Protein AF-A0AAN6RSW6-F1 (afdb_monomer_lite)

Radius of gyration: 13.01 Å; chains: 1; bounding box: 28×35×35 Å

Foldseek 3Di:
DDDDDPLPPPQPDDQDAQQDDKDAAAVPDWLCNLCVVLPVHPSVVQCVNPVQLPPSGSVRVDHRHIGGRDGHD

Sequence (73 aa):
MSTVPSNGVTTPTPTQTGMVGNYKINPGDTCNTVTFYNGPILTEYFVQWNTGVGGMECRSLQAGTYACVGIAG

pLDDT: mean 73.01, std 15.8, range [36.5, 88.38]

Organism: NCBI:txid2831512

Structure (mmCIF, N/CA/C/O backbone):
data_AF-A0AAN6RSW6-F1
#
_entry.id   AF-A0AAN6RSW6-F1
#
loop_
_atom_site.group_PDB
_atom_site.id
_atom_site.type_symbol
_atom_site.label_atom_id
_atom_site.label_alt_id
_atom_site.label_comp_id
_atom_site.label_asym_id
_atom_site.label_entity_id
_atom_site.label_seq_id
_atom_site.pdbx_PDB_ins_code
_atom_site.Cartn_x
_atom_site.Cartn_y
_atom_site.Cartn_z
_atom_site.occupancy
_atom_site.B_iso_or_equiv
_atom_site.auth_seq_id
_atom_site.auth_comp_id
_atom_site.auth_asym_id
_atom_site.auth_atom_id
_atom_site.pdbx_PDB_model_num
ATOM 1 N N . MET A 1 1 ? -20.794 -25.117 20.999 1.00 36.50 1 MET A N 1
ATOM 2 C CA . MET A 1 1 ? -19.319 -25.105 20.887 1.00 36.50 1 MET A CA 1
ATOM 3 C C . MET A 1 1 ? -18.937 -24.178 19.735 1.00 36.50 1 MET A C 1
ATOM 5 O O . MET A 1 1 ? -19.564 -24.302 18.696 1.00 36.50 1 MET A O 1
ATOM 9 N N . SER A 1 2 ? -17.966 -23.280 19.972 1.00 43.50 2 SER A N 1
ATOM 10 C CA . SER A 1 2 ? -17.064 -22.595 19.009 1.00 43.50 2 SER A CA 1
ATOM 11 C C . SER A 1 2 ? -17.678 -21.651 17.952 1.00 43.50 2 SER A C 1
ATOM 13 O O . SER A 1 2 ? -18.346 -22.094 17.031 1.00 43.50 2 SER A O 1
ATOM 15 N N . THR A 1 3 ? -17.660 -20.324 18.157 1.00 54.38 3 THR A N 1
ATOM 16 C CA . THR A 1 3 ? -16.611 -19.309 17.836 1.00 54.38 3 THR A CA 1
ATOM 17 C C . THR A 1 3 ? -16.440 -18.983 16.350 1.00 54.38 3 THR A C 1
ATOM 19 O O . THR A 1 3 ? -15.816 -19.756 15.636 1.00 54.38 3 THR A O 1
ATOM 22 N N . VAL A 1 4 ? -16.837 -17.768 15.951 1.00 47.50 4 VAL A N 1
ATOM 23 C CA . VAL A 1 4 ? -15.975 -16.809 15.226 1.00 47.50 4 VAL A CA 1
ATOM 24 C C . VAL A 1 4 ? -16.600 -15.406 15.318 1.00 47.50 4 VAL A C 1
ATOM 26 O O . VAL A 1 4 ? -17.739 -15.233 14.889 1.00 47.50 4 VAL A O 1
ATOM 29 N N . PRO A 1 5 ? -15.908 -14.389 15.867 1.00 43.12 5 PRO A N 1
ATOM 30 C CA . PRO A 1 5 ? -16.345 -13.011 15.721 1.00 43.12 5 PRO A CA 1
ATOM 31 C C . PRO A 1 5 ? -16.125 -12.612 14.262 1.00 43.12 5 PRO A C 1
ATOM 33 O O . PRO A 1 5 ? -15.001 -12.588 13.759 1.00 43.12 5 PRO A O 1
ATOM 36 N N . SER A 1 6 ? -17.220 -12.335 13.568 1.00 43.12 6 SER A N 1
ATOM 37 C CA . SER A 1 6 ? -17.254 -11.835 12.202 1.00 43.12 6 SER A CA 1
ATOM 38 C C . SER A 1 6 ? -16.701 -10.407 12.132 1.00 43.12 6 SER A C 1
ATOM 40 O O . SER A 1 6 ? -17.448 -9.451 11.968 1.00 43.12 6 SER A O 1
ATOM 42 N N . ASN A 1 7 ? -15.376 -10.261 12.204 1.00 45.84 7 ASN A N 1
ATOM 43 C CA . ASN A 1 7 ? -14.657 -9.073 11.727 1.00 45.84 7 ASN A CA 1
ATOM 44 C C . ASN A 1 7 ? -14.392 -9.205 10.218 1.00 45.84 7 ASN A C 1
ATOM 46 O O . ASN A 1 7 ? -13.263 -9.075 9.738 1.00 45.84 7 ASN A O 1
ATOM 50 N N . GLY A 1 8 ? -15.451 -9.528 9.475 1.00 43.94 8 GLY A N 1
ATOM 51 C CA . GLY A 1 8 ? -15.450 -9.575 8.023 1.00 43.94 8 GLY A CA 1
ATOM 52 C C . GLY A 1 8 ? -15.504 -8.159 7.475 1.00 43.94 8 GLY A C 1
ATOM 53 O O . GLY A 1 8 ? -16.577 -7.666 7.147 1.00 43.94 8 GLY A O 1
ATOM 54 N N . VAL A 1 9 ? -14.349 -7.503 7.350 1.00 42.19 9 VAL A N 1
ATOM 55 C CA . VAL A 1 9 ? -14.213 -6.479 6.310 1.00 42.19 9 VAL A CA 1
ATOM 56 C C . VAL A 1 9 ? -14.139 -7.256 5.008 1.00 42.19 9 VAL A C 1
ATOM 58 O O . VAL A 1 9 ? -13.072 -7.688 4.579 1.00 42.19 9 VAL A O 1
ATOM 61 N N . THR A 1 10 ? -15.316 -7.549 4.462 1.00 43.84 10 THR A N 1
ATOM 62 C CA . THR A 1 10 ? -15.483 -8.138 3.143 1.00 43.84 10 THR A CA 1
ATOM 63 C C . THR A 1 10 ? -14.778 -7.214 2.165 1.00 43.84 10 THR A C 1
ATOM 65 O O . THR A 1 10 ? -15.185 -6.065 1.994 1.00 43.84 10 THR A O 1
ATOM 68 N N . THR A 1 11 ? -13.689 -7.686 1.562 1.00 49.31 11 THR A N 1
ATOM 69 C CA . THR A 1 11 ? -13.086 -7.021 0.409 1.00 49.31 11 THR A CA 1
ATOM 70 C C . THR A 1 11 ? -14.212 -6.773 -0.596 1.00 49.31 11 THR A C 1
ATOM 72 O O . THR A 1 11 ? -14.930 -7.733 -0.903 1.00 49.31 11 THR A O 1
ATOM 75 N N . PRO A 1 12 ? -14.442 -5.531 -1.061 1.00 49.50 12 PRO A N 1
ATOM 76 C CA . PRO A 1 12 ? -15.489 -5.282 -2.035 1.00 49.50 12 PRO A CA 1
ATOM 77 C C . PRO A 1 12 ? -15.167 -6.111 -3.275 1.00 49.50 12 PRO A C 1
ATOM 79 O O . PRO A 1 12 ? -14.185 -5.889 -3.976 1.00 49.50 12 PRO A O 1
ATOM 82 N N . THR A 1 13 ? -15.971 -7.145 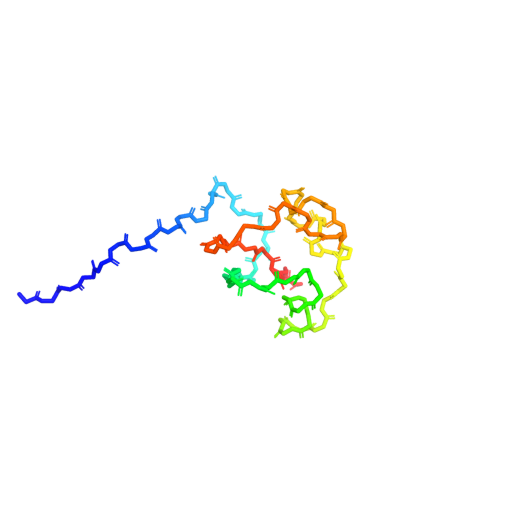-3.474 1.00 48.59 13 THR A N 1
ATOM 83 C CA . THR A 1 13 ? -15.985 -7.944 -4.688 1.00 48.59 13 THR A CA 1
ATOM 84 C C . THR A 1 13 ? -16.605 -7.064 -5.774 1.00 48.59 13 THR A C 1
ATOM 86 O O . THR A 1 13 ? -17.577 -6.357 -5.493 1.00 48.59 13 THR A O 1
ATOM 89 N N . PRO A 1 14 ? -16.070 -7.074 -7.003 1.00 52.31 14 PRO A N 1
ATOM 90 C CA . PRO A 1 14 ? -15.153 -8.068 -7.559 1.00 52.31 14 PRO A CA 1
ATOM 91 C C . PRO A 1 14 ? -13.664 -7.732 -7.357 1.00 52.31 14 PRO A C 1
ATOM 93 O O . PRO A 1 14 ? -13.207 -6.642 -7.686 1.00 52.31 14 PRO A O 1
ATOM 96 N N . THR A 1 15 ? -12.886 -8.706 -6.878 1.00 57.00 15 THR A N 1
ATOM 97 C CA . THR A 1 15 ? -11.430 -8.709 -7.075 1.00 57.00 15 THR A CA 1
ATOM 98 C C . THR A 1 15 ? -11.129 -8.882 -8.562 1.00 57.00 15 THR A C 1
ATOM 100 O O . THR A 1 15 ? -11.855 -9.569 -9.283 1.00 57.00 15 THR A O 1
ATOM 103 N N . GLN A 1 16 ? -10.065 -8.247 -9.043 1.00 52.88 16 GLN A N 1
ATOM 104 C CA . GLN A 1 16 ? -9.686 -8.346 -10.449 1.00 52.88 16 GLN A CA 1
ATOM 105 C C . GLN A 1 16 ? -9.107 -9.741 -10.729 1.00 52.88 16 GLN A C 1
ATOM 107 O O . GLN A 1 16 ? -8.330 -10.269 -9.929 1.00 52.88 16 GLN A O 1
ATOM 112 N N . 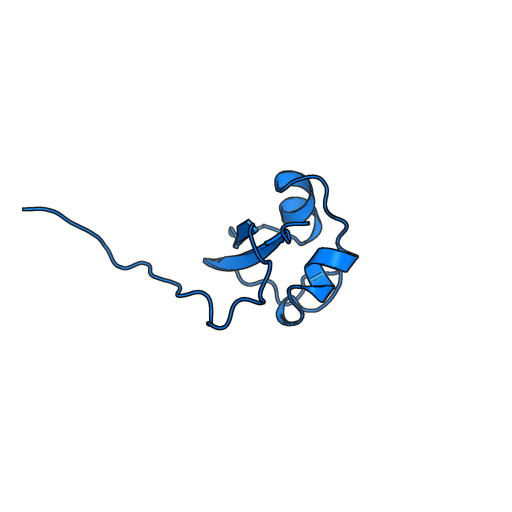THR A 1 17 ? -9.489 -10.354 -11.854 1.00 53.66 17 THR A N 1
ATOM 113 C CA . THR A 1 17 ? -8.933 -11.645 -12.286 1.00 53.66 17 THR A CA 1
ATOM 114 C C . THR A 1 17 ? -7.408 -11.563 -12.310 1.00 53.66 17 THR A C 1
ATOM 116 O O . THR A 1 17 ? -6.851 -10.645 -12.906 1.00 53.66 17 THR A O 1
ATOM 119 N N . GLY A 1 18 ? -6.743 -12.505 -11.639 1.00 56.41 18 GLY A N 1
ATOM 120 C CA . GLY A 1 18 ? -5.290 -12.519 -11.481 1.00 56.41 18 GLY A CA 1
ATOM 121 C C . GLY A 1 18 ? -4.793 -11.989 -10.136 1.00 56.41 18 GLY A C 1
ATOM 122 O O . GLY A 1 18 ? -3.634 -12.215 -9.831 1.00 56.41 18 GLY A O 1
ATOM 123 N N . MET A 1 19 ? -5.617 -11.362 -9.288 1.00 64.50 19 MET A N 1
ATOM 124 C CA . MET A 1 19 ? -5.186 -10.971 -7.936 1.00 64.50 19 MET A CA 1
ATOM 125 C C . MET A 1 19 ? -4.926 -12.204 -7.055 1.00 64.50 19 MET A C 1
ATOM 127 O O . MET A 1 19 ? -5.840 -12.980 -6.776 1.00 64.50 19 MET A O 1
ATOM 131 N N . VAL A 1 20 ? -3.686 -12.362 -6.589 1.00 66.12 20 VAL A N 1
ATOM 132 C CA . VAL A 1 20 ? -3.261 -13.457 -5.689 1.00 66.12 20 VAL A CA 1
ATOM 133 C C . VAL A 1 20 ? -2.837 -12.973 -4.309 1.00 66.12 20 VAL A C 1
ATOM 135 O O . VAL A 1 20 ? -2.857 -13.758 -3.365 1.00 66.12 20 VAL A O 1
ATOM 138 N N . GLY A 1 21 ? -2.488 -11.692 -4.166 1.00 71.06 21 GLY A N 1
ATOM 139 C CA . GLY A 1 21 ? -2.061 -11.112 -2.896 1.00 71.06 21 GLY A CA 1
ATOM 140 C C . GLY A 1 21 ? -3.066 -10.097 -2.365 1.00 71.06 21 GLY A C 1
ATOM 141 O O . GLY A 1 21 ? -3.287 -9.067 -2.997 1.00 71.06 21 GLY A O 1
ATOM 142 N N . ASN A 1 22 ? -3.617 -10.349 -1.176 1.00 76.50 22 ASN A N 1
ATOM 143 C CA . ASN A 1 22 ? -4.421 -9.379 -0.431 1.00 76.50 22 ASN A CA 1
ATOM 144 C C . ASN A 1 22 ? -3.743 -9.100 0.909 1.00 76.50 22 ASN A C 1
ATOM 146 O O . ASN A 1 22 ? -3.528 -10.023 1.696 1.00 76.50 22 ASN A O 1
ATOM 150 N N . TYR A 1 23 ? -3.447 -7.836 1.187 1.00 82.62 23 TYR A N 1
ATOM 151 C CA . TYR A 1 23 ? -2.849 -7.404 2.444 1.00 82.62 23 TYR A CA 1
ATOM 152 C C . TYR A 1 23 ? -3.828 -6.518 3.212 1.00 82.62 23 TYR A C 1
ATOM 154 O O . TYR A 1 23 ? -4.456 -5.627 2.639 1.00 82.62 23 TYR A O 1
ATOM 162 N N . LYS A 1 24 ? -3.968 -6.762 4.517 1.00 84.62 24 LYS A N 1
ATOM 163 C CA . LYS A 1 24 ? -4.803 -5.938 5.392 1.00 84.62 24 LYS A CA 1
ATOM 164 C C . LYS A 1 24 ? -3.998 -4.749 5.896 1.00 84.62 24 LYS A C 1
ATOM 166 O O . LYS A 1 24 ? -3.014 -4.938 6.602 1.00 84.62 24 LYS A O 1
ATOM 171 N N . ILE A 1 25 ? -4.463 -3.545 5.588 1.00 85.00 25 ILE A N 1
ATOM 172 C CA . ILE A 1 25 ? -3.856 -2.300 6.050 1.00 85.00 25 ILE A CA 1
ATOM 173 C C . ILE A 1 25 ? -3.978 -2.213 7.570 1.00 85.00 25 ILE A C 1
ATOM 175 O O . ILE A 1 25 ? -5.086 -2.196 8.117 1.00 85.00 25 ILE A O 1
ATOM 179 N N . ASN A 1 26 ? -2.845 -2.118 8.253 1.00 84.12 26 ASN A N 1
ATOM 180 C CA . ASN A 1 26 ? -2.790 -1.863 9.682 1.00 84.12 26 ASN A CA 1
ATOM 181 C C . ASN A 1 26 ? -2.761 -0.352 9.968 1.00 84.12 26 ASN A C 1
ATOM 183 O O . ASN A 1 26 ? -2.372 0.448 9.115 1.00 84.12 26 ASN A O 1
ATOM 187 N N . PRO A 1 27 ? -3.180 0.085 11.166 1.00 83.56 27 PRO A N 1
ATOM 188 C CA . PRO A 1 27 ? -3.018 1.475 11.576 1.00 83.56 27 PRO A CA 1
ATOM 189 C C . PRO A 1 27 ? -1.540 1.885 11.511 1.00 83.56 27 PRO A C 1
ATOM 191 O O . PRO A 1 27 ? -0.700 1.256 12.147 1.00 83.56 27 PRO A O 1
ATOM 194 N N . GLY A 1 28 ? -1.234 2.940 10.752 1.00 84.81 28 GLY A N 1
ATOM 195 C CA . GLY A 1 28 ? 0.138 3.413 10.535 1.00 84.81 28 GLY A CA 1
ATOM 196 C C . GLY A 1 28 ? 0.829 2.835 9.297 1.00 84.81 28 GLY A C 1
ATOM 197 O O . GLY A 1 28 ? 1.919 3.298 8.960 1.00 84.81 28 GLY A O 1
ATOM 198 N N . ASP A 1 29 ? 0.197 1.893 8.590 1.00 86.50 29 ASP A N 1
ATOM 199 C CA . ASP A 1 29 ? 0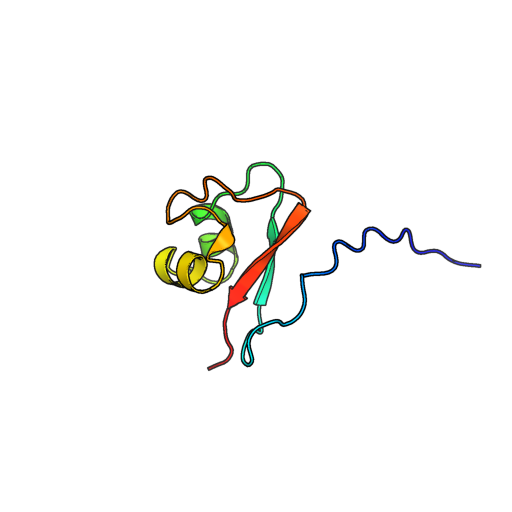.686 1.456 7.286 1.00 86.50 29 ASP A CA 1
ATOM 200 C C . ASP A 1 29 ? 0.587 2.587 6.255 1.00 86.50 29 ASP A C 1
ATOM 202 O O . ASP A 1 29 ? -0.283 3.459 6.283 1.00 86.50 29 ASP A O 1
ATOM 206 N N . THR A 1 30 ? 1.510 2.536 5.308 1.00 86.50 30 THR A N 1
ATOM 207 C CA . THR A 1 30 ? 1.659 3.460 4.187 1.00 86.50 30 THR A CA 1
ATOM 208 C C . THR A 1 30 ? 1.852 2.657 2.908 1.00 86.50 30 THR A C 1
ATOM 210 O O . THR A 1 30 ? 2.262 1.499 2.959 1.00 86.50 30 THR A O 1
ATOM 213 N N . CYS A 1 31 ? 1.637 3.274 1.743 1.00 84.38 31 CYS A N 1
ATOM 214 C CA . CYS A 1 31 ? 1.919 2.644 0.445 1.00 84.38 31 CYS A CA 1
ATOM 215 C C . CYS A 1 31 ? 3.296 1.966 0.424 1.00 84.38 31 CYS A C 1
ATOM 217 O O . CYS A 1 31 ? 3.432 0.837 -0.034 1.00 84.38 31 CYS A O 1
ATOM 219 N N . ASN A 1 32 ? 4.311 2.643 0.964 1.00 86.50 32 ASN A N 1
ATOM 220 C CA . ASN A 1 32 ? 5.691 2.173 0.945 1.00 86.50 32 ASN A CA 1
ATOM 221 C C . ASN A 1 32 ? 5.905 0.963 1.869 1.00 86.50 32 ASN A C 1
ATOM 223 O O . ASN A 1 32 ? 6.473 -0.040 1.461 1.00 86.50 32 ASN A O 1
ATOM 227 N N . THR A 1 33 ? 5.382 1.007 3.097 1.00 88.38 33 THR A N 1
ATOM 228 C CA . THR A 1 33 ? 5.505 -0.133 4.024 1.00 88.38 33 THR A CA 1
ATOM 229 C C . THR A 1 33 ? 4.764 -1.359 3.496 1.00 88.38 33 TH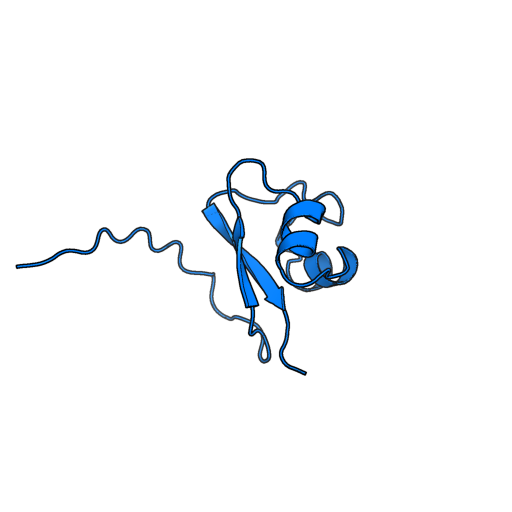R A C 1
ATOM 231 O O . THR A 1 33 ? 5.346 -2.439 3.430 1.00 88.38 33 THR A O 1
ATOM 234 N N . VAL A 1 34 ? 3.528 -1.190 3.022 1.00 85.25 34 VAL A N 1
ATOM 235 C CA . VAL A 1 34 ? 2.719 -2.280 2.452 1.00 85.25 34 VAL A CA 1
ATOM 236 C C . VAL A 1 34 ? 3.433 -2.931 1.269 1.00 85.25 34 VAL A C 1
ATOM 238 O O . VAL A 1 34 ? 3.553 -4.153 1.211 1.00 85.25 34 VAL A O 1
ATOM 241 N N . THR A 1 35 ? 3.939 -2.133 0.333 1.00 84.75 35 THR A N 1
ATOM 242 C CA . THR A 1 35 ? 4.615 -2.653 -0.862 1.00 84.75 35 THR A CA 1
ATOM 243 C C . THR A 1 35 ? 5.973 -3.280 -0.564 1.00 84.75 35 THR A C 1
ATOM 245 O O . THR A 1 35 ? 6.318 -4.294 -1.173 1.00 84.75 35 THR A O 1
ATOM 248 N N . PHE A 1 36 ? 6.708 -2.738 0.407 1.00 85.06 36 PHE A N 1
ATOM 249 C CA . PHE A 1 36 ? 7.975 -3.290 0.876 1.00 85.06 36 PHE A CA 1
ATOM 250 C C . PHE A 1 36 ? 7.796 -4.665 1.534 1.00 85.06 36 PHE A C 1
ATOM 252 O O . PHE A 1 36 ? 8.532 -5.599 1.218 1.00 85.06 36 PHE A O 1
ATOM 259 N N . TYR A 1 37 ? 6.796 -4.820 2.408 1.00 82.00 37 TYR A N 1
ATOM 260 C CA . TYR A 1 37 ? 6.560 -6.079 3.122 1.00 82.00 37 TYR A CA 1
ATOM 261 C C . TYR A 1 37 ? 5.981 -7.199 2.244 1.00 82.00 37 TYR A C 1
ATOM 263 O O . TYR A 1 37 ? 6.117 -8.367 2.600 1.00 82.00 37 TYR A O 1
ATOM 271 N N . ASN A 1 38 ? 5.362 -6.876 1.103 1.00 79.50 38 ASN A N 1
ATOM 272 C CA . ASN A 1 38 ? 4.665 -7.854 0.256 1.00 79.50 38 ASN A CA 1
ATOM 273 C C . ASN A 1 38 ? 5.428 -8.273 -1.016 1.00 79.50 38 ASN A C 1
ATOM 275 O O . ASN A 1 38 ? 4.827 -8.852 -1.916 1.00 79.50 38 ASN A O 1
ATOM 279 N N . GLY A 1 39 ? 6.742 -8.035 -1.100 1.00 70.81 39 GLY A N 1
ATOM 280 C CA . GLY A 1 39 ? 7.556 -8.511 -2.229 1.00 70.81 39 GLY A CA 1
ATOM 281 C C . GLY A 1 39 ? 8.154 -7.382 -3.072 1.00 70.81 39 GLY A C 1
ATOM 282 O O . GLY A 1 39 ? 8.033 -7.422 -4.292 1.00 70.81 39 GLY A O 1
ATOM 283 N N . PRO A 1 40 ? 8.837 -6.419 -2.426 1.00 78.38 40 PRO A N 1
ATOM 284 C CA . PRO A 1 40 ? 9.193 -5.087 -2.950 1.00 78.38 40 PRO A CA 1
ATOM 285 C C . PRO A 1 40 ? 8.453 -4.649 -4.221 1.00 78.38 40 PRO A C 1
ATOM 287 O O . PRO A 1 40 ? 9.028 -4.524 -5.303 1.00 78.38 40 PRO A O 1
ATOM 290 N N . ILE A 1 41 ? 7.150 -4.423 -4.090 1.00 84.31 41 ILE A N 1
ATOM 291 C CA . ILE A 1 41 ? 6.310 -3.980 -5.205 1.00 84.31 41 ILE A CA 1
ATOM 292 C C . ILE A 1 41 ? 6.574 -2.487 -5.435 1.00 84.31 41 ILE A C 1
ATOM 294 O O . ILE A 1 41 ? 6.788 -1.733 -4.490 1.00 84.31 41 ILE A O 1
ATOM 298 N N . LEU A 1 42 ? 6.530 -2.014 -6.679 1.00 86.06 42 LEU A N 1
ATOM 299 C CA . LEU A 1 42 ? 6.537 -0.569 -6.914 1.00 86.06 42 LEU A CA 1
ATOM 300 C C . LEU A 1 42 ? 5.202 0.034 -6.465 1.00 86.06 42 LEU A C 1
ATOM 302 O O . LEU A 1 42 ? 4.133 -0.455 -6.839 1.00 86.06 42 LEU A O 1
ATOM 306 N N . THR A 1 43 ? 5.257 1.143 -5.726 1.00 85.19 43 THR A N 1
ATOM 307 C CA . THR A 1 43 ? 4.067 1.905 -5.310 1.00 85.19 43 THR A CA 1
ATOM 308 C C . THR A 1 43 ? 3.158 2.244 -6.491 1.00 85.19 43 THR A C 1
ATOM 310 O O . THR A 1 43 ? 1.941 2.231 -6.349 1.00 85.19 43 THR A O 1
ATOM 313 N N . GLU A 1 44 ? 3.723 2.481 -7.675 1.00 86.56 44 GLU A N 1
ATOM 314 C CA . GLU A 1 44 ? 2.974 2.680 -8.921 1.00 86.56 44 GLU A CA 1
ATOM 315 C C . GLU A 1 44 ? 2.007 1.538 -9.229 1.00 86.56 44 GLU A C 1
ATOM 317 O O . GLU A 1 44 ? 0.830 1.786 -9.489 1.00 86.56 44 GLU A O 1
ATOM 322 N N . TYR A 1 45 ? 2.477 0.291 -9.148 1.00 85.19 45 TYR A N 1
ATOM 323 C CA . TYR A 1 45 ? 1.633 -0.879 -9.373 1.00 85.19 45 TYR A CA 1
ATOM 324 C C . TYR A 1 45 ? 0.581 -1.014 -8.280 1.00 85.19 45 TYR A C 1
ATOM 326 O O . TYR A 1 45 ? -0.590 -1.226 -8.575 1.00 85.19 45 TYR A O 1
ATOM 334 N N . PHE A 1 46 ? 0.966 -0.799 -7.023 1.00 85.62 46 PHE A N 1
ATOM 335 C CA . PHE A 1 46 ? 0.028 -0.845 -5.906 1.00 85.62 46 PHE A CA 1
ATOM 336 C C . PHE A 1 46 ? -1.108 0.179 -6.044 1.00 85.62 46 PHE A C 1
ATOM 338 O O . PHE A 1 46 ? -2.269 -0.156 -5.816 1.00 85.62 46 PHE A O 1
ATOM 345 N N . VAL A 1 47 ? -0.803 1.408 -6.459 1.00 86.50 47 VAL A N 1
ATOM 346 C CA . VAL A 1 47 ? -1.801 2.469 -6.673 1.00 86.50 47 VAL A CA 1
ATOM 347 C C . VAL A 1 47 ? -2.638 2.210 -7.924 1.00 86.50 47 VAL A C 1
ATOM 349 O O . VAL A 1 47 ? -3.832 2.506 -7.917 1.00 86.50 47 VAL A O 1
ATOM 352 N N . GLN A 1 48 ? -2.057 1.628 -8.979 1.00 84.62 48 GLN A N 1
ATOM 353 C CA . GLN A 1 48 ? -2.831 1.174 -10.140 1.00 84.62 48 GLN A CA 1
ATOM 354 C C . GLN A 1 48 ? -3.837 0.086 -9.756 1.00 84.62 48 GLN A C 1
ATOM 356 O O . GLN A 1 48 ? -4.982 0.131 -10.199 1.00 84.62 48 GLN A O 1
ATOM 361 N N . TRP A 1 49 ? -3.432 -0.871 -8.919 1.00 82.75 49 TRP A N 1
ATOM 362 C CA . TRP A 1 49 ? -4.307 -1.951 -8.457 1.00 82.75 49 TRP A CA 1
ATOM 363 C C . TRP A 1 49 ? -5.334 -1.475 -7.428 1.00 82.75 49 TRP A C 1
ATOM 365 O O . TRP A 1 49 ? -6.410 -2.058 -7.321 1.00 82.75 49 TRP A O 1
ATOM 375 N N . ASN A 1 50 ? -5.023 -0.412 -6.683 1.00 82.06 50 ASN A N 1
ATOM 376 C CA . ASN A 1 50 ? -5.872 0.132 -5.632 1.00 82.06 50 ASN A CA 1
ATOM 377 C C . ASN A 1 50 ? -6.108 1.631 -5.850 1.00 82.06 50 ASN A C 1
ATOM 379 O O . ASN A 1 50 ? -5.631 2.471 -5.091 1.00 82.06 50 ASN A O 1
ATOM 383 N N . THR A 1 51 ? -6.892 1.989 -6.865 1.00 80.62 51 THR A N 1
ATOM 384 C CA . THR A 1 51 ? -7.175 3.399 -7.210 1.00 80.62 51 THR A CA 1
ATOM 385 C C . THR A 1 51 ? -7.801 4.204 -6.060 1.00 80.62 51 THR A C 1
ATOM 387 O O . THR A 1 51 ? -7.660 5.426 -6.005 1.00 80.62 51 THR A O 1
ATOM 390 N N . GLY A 1 52 ? -8.433 3.528 -5.094 1.00 82.69 52 GLY A N 1
ATOM 391 C CA . GLY A 1 52 ? -9.019 4.127 -3.894 1.00 82.69 52 GLY A CA 1
ATOM 392 C C . GLY A 1 52 ? -8.026 4.559 -2.808 1.00 82.69 52 GLY A C 1
ATOM 393 O O . GLY A 1 52 ? -8.446 5.210 -1.856 1.00 82.69 52 GLY A O 1
ATOM 394 N N . VAL A 1 53 ? -6.726 4.252 -2.920 1.00 85.62 53 VAL A N 1
ATOM 395 C CA . VAL A 1 53 ? -5.743 4.604 -1.869 1.00 85.62 53 VAL A CA 1
ATOM 396 C C . VAL A 1 53 ? -5.349 6.081 -1.874 1.00 85.62 53 VAL A C 1
ATOM 398 O O . VAL A 1 53 ? -4.661 6.528 -0.964 1.00 85.62 53 VAL A O 1
ATOM 401 N N . GLY A 1 54 ? -5.801 6.875 -2.848 1.00 83.38 54 GLY A N 1
ATOM 402 C CA . GLY A 1 54 ? -5.533 8.318 -2.889 1.00 83.38 54 GLY A CA 1
ATOM 403 C C . GLY A 1 54 ? -4.166 8.680 -3.481 1.00 83.38 54 GLY A C 1
ATOM 404 O O . GLY A 1 54 ? -3.557 9.668 -3.066 1.00 83.38 54 GLY A O 1
ATOM 405 N N . GLY A 1 55 ? -3.689 7.886 -4.447 1.00 84.19 55 GLY A N 1
ATOM 406 C CA . GLY A 1 55 ? -2.440 8.115 -5.185 1.00 84.19 55 GLY A CA 1
ATOM 407 C C . GLY A 1 55 ? -1.198 7.503 -4.525 1.00 84.19 55 GLY A C 1
ATOM 408 O O . GLY A 1 55 ? -1.308 6.780 -3.540 1.00 84.19 55 GLY A O 1
ATOM 409 N N . MET A 1 56 ? -0.005 7.822 -5.049 1.00 84.94 56 MET A N 1
ATOM 410 C CA . MET A 1 56 ? 1.307 7.378 -4.514 1.00 84.94 56 MET A CA 1
ATOM 411 C C . MET A 1 56 ? 1.516 7.682 -3.035 1.00 84.94 56 MET A C 1
ATOM 413 O O . MET A 1 56 ? 2.223 6.962 -2.338 1.00 84.94 56 MET A O 1
ATOM 417 N N . GLU A 1 57 ? 0.849 8.722 -2.558 1.00 82.38 57 GLU A N 1
ATOM 418 C CA . GLU A 1 57 ? 0.913 9.174 -1.178 1.00 82.38 57 GLU A CA 1
ATOM 419 C C . GLU A 1 57 ? 0.019 8.350 -0.239 1.00 82.38 57 GLU A C 1
ATOM 421 O O . GLU A 1 57 ? 0.020 8.594 0.964 1.00 82.38 57 GLU A O 1
ATOM 426 N N . CYS A 1 58 ? -0.779 7.405 -0.755 1.00 84.50 58 CYS A N 1
ATOM 427 C CA . CYS A 1 58 ? -1.713 6.610 0.044 1.00 84.50 58 CYS A CA 1
ATOM 428 C C . CYS A 1 58 ? -2.638 7.456 0.952 1.00 84.50 58 CYS A C 1
ATOM 430 O O . CYS A 1 58 ? -3.019 7.033 2.042 1.00 84.50 58 CYS A O 1
ATOM 432 N N . ARG A 1 59 ? -3.013 8.671 0.524 1.00 84.00 59 ARG A N 1
ATOM 433 C CA . ARG A 1 59 ? -3.755 9.645 1.358 1.00 84.00 59 ARG A CA 1
ATOM 434 C C .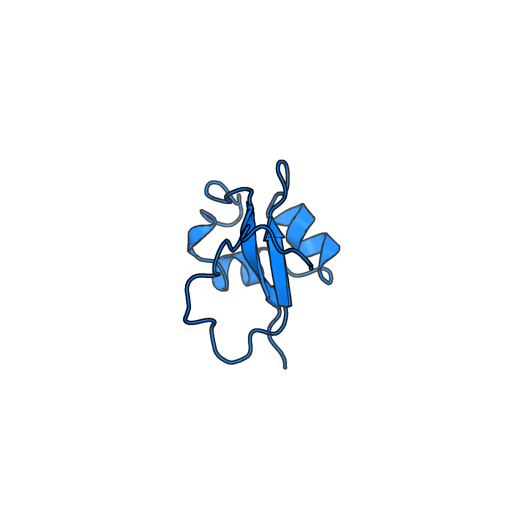 ARG A 1 59 ? -5.125 9.156 1.816 1.00 84.00 59 ARG A C 1
ATOM 436 O O . ARG A 1 59 ? -5.663 9.663 2.794 1.00 84.00 59 ARG A O 1
ATOM 443 N N . SER A 1 60 ? -5.696 8.211 1.085 1.00 85.88 60 SER A N 1
ATOM 444 C CA . SER A 1 60 ? -7.001 7.615 1.356 1.00 85.88 60 SER A CA 1
ATOM 445 C C . SER A 1 60 ? -6.876 6.148 1.767 1.00 85.88 60 SER A C 1
ATOM 447 O O . SER A 1 60 ? -7.863 5.417 1.733 1.00 85.88 60 SER A O 1
ATOM 449 N N . LEU A 1 61 ? -5.678 5.704 2.162 1.00 83.56 61 LEU A N 1
ATOM 450 C CA . LEU A 1 61 ? -5.455 4.365 2.685 1.00 83.56 61 LEU A CA 1
ATOM 451 C C . LEU A 1 61 ? -6.168 4.218 4.036 1.00 83.56 61 LEU A C 1
ATOM 453 O O . LEU A 1 61 ? -5.908 4.958 4.983 1.00 83.56 61 LEU A O 1
ATOM 457 N N . GLN A 1 62 ? -7.090 3.263 4.121 1.00 80.62 62 GLN A N 1
ATOM 458 C CA . GLN A 1 62 ? -7.916 3.071 5.308 1.00 80.62 62 GLN A CA 1
ATOM 459 C C . GLN A 1 62 ? -7.426 1.877 6.122 1.00 80.62 62 GLN A C 1
ATOM 461 O O . GLN A 1 62 ? -7.416 0.743 5.641 1.00 80.62 62 GLN A O 1
ATOM 466 N N . ALA A 1 63 ? -7.072 2.111 7.384 1.00 81.75 63 ALA A N 1
ATOM 467 C CA . ALA A 1 63 ? -6.750 1.033 8.309 1.00 81.75 63 ALA A CA 1
ATOM 468 C C . ALA A 1 63 ? -7.943 0.076 8.480 1.00 81.75 63 ALA A C 1
ATOM 470 O O . ALA A 1 63 ? -9.098 0.495 8.551 1.00 81.75 63 ALA A O 1
ATOM 471 N N . GLY A 1 64 ? -7.661 -1.223 8.541 1.00 77.12 64 GLY A N 1
ATOM 472 C CA . GLY A 1 64 ? -8.667 -2.278 8.614 1.00 77.12 64 GLY A CA 1
ATOM 473 C C . GLY A 1 64 ? -9.225 -2.718 7.260 1.00 77.12 64 GLY A C 1
ATOM 474 O O . GLY A 1 64 ? -9.921 -3.733 7.225 1.00 77.12 64 GLY A O 1
ATOM 475 N N . THR A 1 65 ? -8.897 -2.021 6.166 1.00 81.06 65 THR A N 1
ATOM 476 C CA . THR A 1 65 ? -9.275 -2.42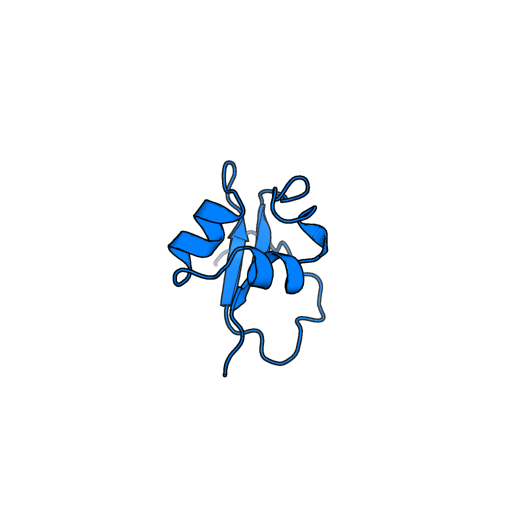4 4.802 1.00 81.06 65 THR A CA 1
ATOM 477 C C . THR A 1 65 ? -8.235 -3.342 4.169 1.00 81.06 65 THR A C 1
ATOM 479 O O . THR A 1 65 ? -7.109 -3.454 4.653 1.00 81.06 65 THR A O 1
ATOM 482 N N . TYR A 1 66 ? -8.625 -4.038 3.103 1.00 81.25 66 TYR A N 1
ATOM 483 C CA . TYR A 1 66 ? -7.725 -4.877 2.319 1.00 81.25 66 TYR A CA 1
ATOM 484 C C . TYR A 1 66 ? -7.300 -4.146 1.051 1.00 81.25 66 TYR A C 1
ATOM 486 O O . TYR A 1 66 ? -8.140 -3.559 0.372 1.00 81.25 66 TYR A O 1
ATOM 494 N N . ALA A 1 67 ? -6.015 -4.235 0.725 1.00 83.44 67 ALA A N 1
ATOM 495 C CA . ALA A 1 67 ? -5.448 -3.749 -0.520 1.00 83.44 67 ALA A CA 1
ATOM 496 C C . ALA A 1 67 ? -4.801 -4.900 -1.299 1.00 83.44 67 ALA A C 1
ATOM 498 O O . ALA A 1 67 ? -4.227 -5.827 -0.718 1.00 83.44 67 ALA A O 1
ATOM 499 N N . CYS A 1 68 ? -4.884 -4.827 -2.623 1.00 83.62 68 CYS A N 1
ATOM 500 C CA . CYS A 1 68 ? -4.206 -5.743 -3.523 1.00 83.62 68 CYS A CA 1
ATOM 501 C C . CYS A 1 68 ? -2.700 -5.480 -3.505 1.00 83.62 68 CYS A C 1
ATOM 503 O O . CYS A 1 68 ? -2.254 -4.351 -3.708 1.00 83.62 68 CYS A O 1
ATOM 505 N N . VAL A 1 69 ? -1.924 -6.534 -3.294 1.00 84.44 69 VAL A N 1
ATOM 506 C CA . VAL A 1 69 ? -0.457 -6.503 -3.247 1.00 84.44 69 VAL A CA 1
ATOM 507 C C . VAL A 1 69 ? 0.159 -7.503 -4.218 1.00 84.44 69 VAL A C 1
ATOM 509 O O . VAL A 1 69 ? 1.318 -7.867 -4.092 1.00 84.44 69 VAL A O 1
ATOM 512 N N . GLY A 1 70 ? -0.590 -7.985 -5.203 1.00 78.25 70 GLY A N 1
ATOM 513 C CA . GLY A 1 70 ? 0.010 -8.850 -6.205 1.00 78.25 70 GLY A CA 1
ATOM 514 C C . GLY A 1 70 ? -0.979 -9.456 -7.173 1.00 78.25 70 GLY A C 1
ATOM 515 O O . GLY A 1 70 ? -2.094 -9.837 -6.804 1.00 78.25 70 GLY A O 1
ATOM 516 N N . ILE A 1 71 ? -0.502 -9.607 -8.402 1.00 70.06 71 ILE A N 1
ATOM 517 C CA . ILE A 1 71 ? -1.144 -10.375 -9.461 1.00 70.06 71 ILE A CA 1
ATOM 518 C C . ILE A 1 71 ? -0.305 -11.621 -9.776 1.00 70.06 71 ILE A C 1
ATOM 520 O O . ILE A 1 71 ? 0.923 -11.562 -9.740 1.00 70.06 71 ILE A O 1
ATOM 524 N N . ALA A 1 72 ? -0.954 -12.755 -10.040 1.00 62.12 72 ALA A N 1
ATOM 525 C CA . ALA A 1 72 ? -0.301 -13.946 -10.557 1.00 62.12 72 ALA A CA 1
ATOM 526 C C . ALA A 1 72 ? 0.067 -13.675 -12.010 1.00 62.12 72 ALA A C 1
ATOM 528 O O . ALA A 1 72 ? -0.805 -13.328 -12.810 1.00 62.12 72 ALA A O 1
ATOM 529 N N . GLY A 1 73 ? 1.361 -13.796 -12.301 1.00 50.84 73 GLY A N 1
ATOM 530 C CA . GLY A 1 73 ? 1.870 -13.899 -13.665 1.00 50.84 73 GLY A CA 1
ATOM 531 C C . GLY A 1 73 ? 1.551 -15.252 -14.277 1.00 50.84 73 GLY A C 1
ATOM 532 O O . GLY A 1 73 ? 1.481 -16.241 -13.510 1.00 50.84 73 GLY A O 1
#

InterPro domains:
  IPR036779 LysM domain superfamily [G3DSA:3.10.350.10] (22-70)

Secondary structure (DSSP, 8-state):
------------SPPPTTEEEEEEPPTT--HHHHHHHTSS--HHHHHHH-GGG-TTTTTTPPTT-EEEEEE--